Protein AF-A0A1G2Z1F0-F1 (afdb_monomer)

Solvent-accessible surface area (backbone atoms only — not comparable to full-atom values): 4113 Å² total; per-residue (Å²): 135,86,72,69,61,72,70,57,54,69,59,42,51,61,52,47,51,51,51,36,51,53,31,32,75,75,64,32,74,86,31,66,75,27,48,51,47,51,52,54,54,30,52,51,26,48,65,65,72,35,52,70,57,20,52,51,55,60,68,70,43,88,68,72,92,77,85,85,129

Secondary structure (DSSP, 8-state):
-----HHHHHHHHHHHHHHHHHHHHHH-TT-HHHHHHHHHHHHHHHHTT-HHHHHHHHHHS---S----

Structure (mmCIF, N/CA/C/O backbone):
data_AF-A0A1G2Z1F0-F1
#
_entry.id   AF-A0A1G2Z1F0-F1
#
loop_
_atom_site.group_PDB
_atom_site.id
_atom_site.type_symbol
_atom_site.label_atom_id
_atom_site.label_alt_id
_atom_site.label_comp_id
_atom_site.label_asym_id
_atom_site.label_entity_id
_atom_site.label_seq_id
_atom_site.pdbx_PDB_ins_code
_atom_site.Cartn_x
_atom_site.Cartn_y
_atom_site.Cartn_z
_atom_site.occupancy
_atom_site.B_iso_or_equiv
_atom_site.auth_seq_id
_atom_site.auth_comp_id
_atom_site.auth_asym_id
_atom_site.auth_atom_id
_atom_site.pdbx_PDB_model_num
ATOM 1 N N . MET A 1 1 ? 10.135 -19.118 -11.801 1.00 41.88 1 MET A N 1
ATOM 2 C CA . MET A 1 1 ? 10.543 -17.744 -11.433 1.00 41.88 1 MET A CA 1
ATOM 3 C C . MET A 1 1 ? 9.959 -16.785 -12.464 1.00 41.88 1 MET A C 1
ATOM 5 O O . MET A 1 1 ? 10.595 -16.513 -13.472 1.00 41.88 1 MET A O 1
ATOM 9 N N . GLN A 1 2 ? 8.710 -16.351 -12.278 1.00 51.25 2 GLN A N 1
ATOM 10 C CA . GLN A 1 2 ? 8.076 -15.378 -13.171 1.00 51.25 2 GLN A CA 1
ATOM 11 C C . GLN A 1 2 ? 8.610 -13.994 -12.777 1.00 51.25 2 GLN A C 1
ATOM 13 O O . GLN A 1 2 ? 8.105 -13.384 -11.841 1.00 51.25 2 GLN A O 1
ATOM 18 N N . ARG A 1 3 ? 9.700 -13.539 -13.407 1.00 52.94 3 ARG A N 1
ATOM 19 C CA . ARG A 1 3 ? 10.222 -12.180 -13.207 1.00 52.94 3 ARG A CA 1
ATOM 20 C C . ARG A 1 3 ? 9.223 -11.217 -13.845 1.00 52.94 3 ARG A C 1
ATOM 22 O O . ARG A 1 3 ? 9.027 -11.251 -15.058 1.00 52.94 3 ARG A O 1
ATOM 29 N N . TRP A 1 4 ? 8.558 -10.408 -13.031 1.00 57.81 4 TRP A N 1
ATOM 30 C CA . TRP A 1 4 ? 7.680 -9.360 -13.536 1.00 57.81 4 TRP A CA 1
ATOM 31 C C . TRP A 1 4 ? 8.559 -8.287 -14.188 1.00 57.81 4 TRP A C 1
ATOM 33 O O . TRP A 1 4 ? 9.590 -7.934 -13.613 1.00 57.81 4 TRP A O 1
ATOM 43 N N . PRO A 1 5 ? 8.212 -7.791 -15.386 1.00 63.50 5 PRO A N 1
ATOM 44 C CA . PRO A 1 5 ? 8.979 -6.728 -16.015 1.00 63.50 5 PRO A CA 1
ATOM 45 C C . PRO A 1 5 ? 8.863 -5.464 -15.161 1.00 63.50 5 PRO A C 1
ATOM 47 O O . PRO A 1 5 ? 7.762 -5.067 -14.778 1.00 63.50 5 PRO A O 1
ATOM 50 N N . ASP A 1 6 ? 10.000 -4.830 -14.886 1.00 65.69 6 ASP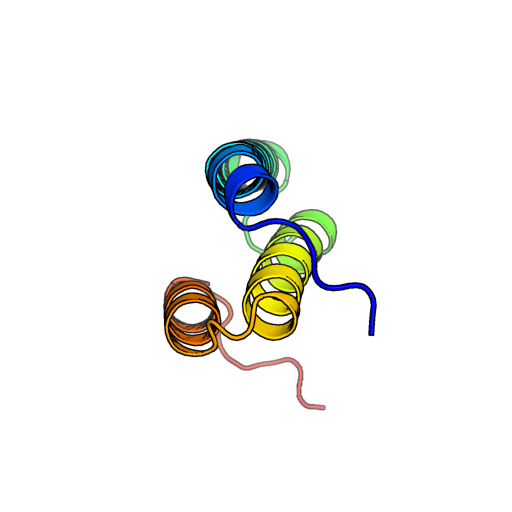 A N 1
ATOM 51 C CA . ASP A 1 6 ? 10.173 -3.678 -13.993 1.00 65.69 6 ASP A CA 1
ATOM 52 C C . ASP A 1 6 ? 9.128 -2.564 -14.198 1.00 65.69 6 ASP A C 1
ATOM 54 O O . ASP A 1 6 ? 8.692 -1.912 -13.247 1.00 65.69 6 ASP A O 1
ATOM 58 N N . GLY A 1 7 ? 8.661 -2.381 -15.437 1.00 69.75 7 GLY A N 1
ATOM 59 C CA . GLY A 1 7 ? 7.639 -1.394 -15.792 1.00 69.75 7 GLY A CA 1
ATOM 60 C C . GLY A 1 7 ? 6.259 -1.636 -15.168 1.00 69.75 7 GLY A C 1
ATOM 61 O O . GLY A 1 7 ? 5.549 -0.675 -14.883 1.00 69.75 7 GLY A O 1
ATOM 62 N N . GLN A 1 8 ? 5.875 -2.888 -14.897 1.00 67.44 8 GLN A N 1
ATOM 63 C CA . GLN A 1 8 ? 4.585 -3.194 -14.265 1.00 67.44 8 GLN A CA 1
ATOM 64 C C . GLN A 1 8 ? 4.569 -2.734 -12.807 1.00 67.44 8 GLN A C 1
ATOM 66 O O . GLN A 1 8 ? 3.568 -2.207 -12.339 1.00 67.44 8 GLN A O 1
ATOM 71 N N . ILE A 1 9 ? 5.692 -2.844 -12.096 1.00 69.25 9 ILE A N 1
ATOM 72 C CA . ILE A 1 9 ? 5.760 -2.483 -10.676 1.00 69.25 9 ILE A CA 1
ATOM 73 C C . ILE A 1 9 ? 5.684 -0.969 -10.480 1.00 69.25 9 ILE A C 1
ATOM 75 O O . ILE A 1 9 ? 5.016 -0.499 -9.562 1.00 69.25 9 ILE A O 1
ATOM 79 N N . VAL A 1 10 ? 6.289 -0.195 -11.387 1.00 74.62 10 VAL A N 1
ATOM 80 C CA . VAL A 1 10 ? 6.164 1.273 -11.403 1.00 74.62 10 VAL A CA 1
ATOM 81 C C . VAL A 1 10 ? 4.705 1.701 -11.581 1.00 74.62 10 VAL A C 1
ATOM 83 O O . VAL A 1 10 ? 4.278 2.684 -10.980 1.00 74.62 10 VAL A O 1
ATOM 86 N N . TYR A 1 11 ? 3.925 0.946 -12.358 1.00 77.44 11 TYR A N 1
ATOM 87 C CA . TYR A 1 11 ? 2.500 1.211 -12.553 1.00 77.44 11 TYR A CA 1
ATOM 88 C C . TYR A 1 11 ? 1.628 0.695 -11.395 1.00 77.4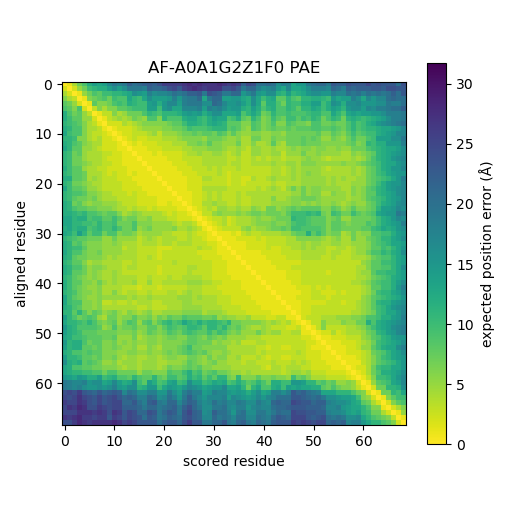4 11 TYR A C 1
ATOM 90 O O . TYR A 1 11 ? 0.637 1.324 -11.022 1.00 77.44 11 TYR A O 1
ATOM 98 N N . LEU A 1 12 ? 2.012 -0.425 -10.781 1.00 79.69 12 LEU A N 1
ATOM 99 C CA . LEU A 1 12 ? 1.299 -1.031 -9.658 1.00 79.69 12 LEU A CA 1
ATOM 100 C C . LEU A 1 12 ? 1.510 -0.262 -8.351 1.00 79.69 12 LEU A C 1
ATOM 102 O O . LEU A 1 12 ? 0.567 -0.129 -7.578 1.00 79.69 12 LEU A O 1
ATOM 106 N N . GLN A 1 13 ? 2.699 0.296 -8.109 1.00 77.88 13 GLN A N 1
ATOM 107 C CA . GLN A 1 13 ? 3.008 1.070 -6.903 1.00 77.88 13 GLN A CA 1
ATOM 108 C C . GLN A 1 13 ? 1.947 2.151 -6.598 1.00 77.88 13 GLN A C 1
ATOM 110 O O . GLN A 1 13 ? 1.346 2.096 -5.524 1.00 77.88 13 GLN A O 1
ATOM 115 N N . PRO A 1 14 ? 1.637 3.103 -7.499 1.00 84.12 14 PRO A N 1
ATOM 116 C CA . PRO A 1 14 ? 0.615 4.114 -7.231 1.00 84.12 14 PRO A CA 1
ATOM 117 C C . PRO A 1 14 ? -0.800 3.525 -7.131 1.00 84.12 14 PRO A C 1
ATOM 119 O O . PRO A 1 14 ? -1.639 4.086 -6.426 1.00 84.12 14 PRO A O 1
ATOM 122 N N . LEU A 1 15 ? -1.080 2.402 -7.803 1.00 85.19 15 LEU A N 1
ATOM 123 C CA . LEU A 1 15 ? -2.372 1.719 -7.722 1.00 85.19 15 LEU A CA 1
ATOM 124 C C . LEU A 1 15 ? -2.596 1.126 -6.323 1.00 85.19 15 LEU A C 1
ATOM 126 O O . LEU A 1 15 ? -3.646 1.350 -5.721 1.00 85.19 15 LEU A O 1
ATOM 130 N N . PHE A 1 16 ? -1.592 0.431 -5.782 1.00 82.69 16 PHE A N 1
ATOM 131 C CA . PHE A 1 16 ? -1.627 -0.120 -4.429 1.00 82.69 16 PHE A CA 1
ATOM 132 C C . PHE A 1 16 ? -1.706 0.979 -3.374 1.00 82.69 16 PHE A C 1
ATOM 134 O O . PHE A 1 16 ? -2.521 0.868 -2.463 1.00 82.69 16 PHE A O 1
ATOM 141 N N . VAL A 1 17 ? -0.947 2.068 -3.526 1.00 84.06 17 VAL A N 1
ATOM 142 C CA . VAL A 1 17 ? -1.001 3.213 -2.600 1.00 84.06 17 VAL A CA 1
ATOM 143 C C . VAL A 1 17 ? -2.393 3.837 -2.565 1.00 84.06 17 VAL A C 1
ATOM 145 O O . VAL A 1 17 ? -2.962 3.987 -1.487 1.00 84.06 17 VAL A O 1
ATOM 148 N N . LYS A 1 18 ? -3.001 4.103 -3.727 1.00 87.75 18 LYS A N 1
ATOM 149 C CA . LYS A 1 18 ? -4.379 4.617 -3.791 1.00 87.75 18 LYS A CA 1
ATOM 150 C C . LYS A 1 18 ? -5.388 3.647 -3.181 1.00 87.75 18 LYS A C 1
ATOM 152 O O . LYS A 1 18 ? -6.316 4.073 -2.497 1.00 87.75 18 LYS A O 1
ATOM 157 N N . ALA A 1 19 ? -5.221 2.347 -3.417 1.00 86.06 19 ALA A N 1
ATOM 158 C CA . ALA A 1 19 ? -6.108 1.333 -2.862 1.00 86.06 19 ALA A CA 1
ATOM 159 C C . ALA A 1 19 ? -5.975 1.230 -1.335 1.00 86.06 19 ALA A C 1
ATOM 161 O O . ALA A 1 19 ? -6.976 1.056 -0.642 1.00 86.06 19 ALA A O 1
ATOM 162 N N . ILE A 1 20 ? -4.757 1.358 -0.813 1.00 84.06 20 ILE A N 1
ATOM 163 C CA . ILE A 1 20 ? -4.461 1.430 0.617 1.00 84.06 20 ILE A CA 1
ATOM 164 C C . ILE A 1 20 ? -5.074 2.690 1.225 1.00 84.06 20 ILE A C 1
ATOM 166 O O . ILE A 1 20 ? -5.755 2.591 2.237 1.00 84.06 20 ILE A O 1
ATOM 170 N N . GLU A 1 21 ? -4.884 3.863 0.619 1.00 85.62 21 GLU A N 1
ATOM 171 C CA . GLU A 1 21 ? -5.455 5.115 1.123 1.00 85.62 21 GLU A CA 1
ATOM 172 C C . GLU A 1 21 ? -6.983 5.086 1.113 1.00 85.62 21 GLU A C 1
ATOM 174 O O . GLU A 1 21 ? -7.606 5.432 2.114 1.00 85.62 21 GLU A O 1
ATOM 179 N N . GLY A 1 22 ? -7.593 4.601 0.029 1.00 87.56 22 GLY A N 1
ATOM 180 C CA . GLY A 1 22 ? -9.043 4.444 -0.061 1.00 87.56 22 GLY A CA 1
ATOM 181 C C . GLY A 1 22 ? -9.593 3.474 0.987 1.00 87.56 22 GLY A C 1
ATOM 182 O O . GLY A 1 22 ? -10.615 3.759 1.613 1.00 87.56 22 GLY A O 1
ATOM 183 N N . ARG A 1 23 ? -8.898 2.354 1.227 1.00 84.38 23 ARG A N 1
ATOM 184 C CA . ARG A 1 23 ? -9.266 1.388 2.273 1.00 84.38 23 ARG A CA 1
ATOM 185 C C . ARG A 1 23 ? -9.037 1.944 3.672 1.00 84.38 23 ARG A C 1
ATOM 187 O O . ARG A 1 23 ? -9.922 1.815 4.505 1.00 84.38 23 ARG A O 1
ATOM 194 N N . ARG A 1 24 ? -7.938 2.657 3.911 1.00 82.75 24 ARG A N 1
ATOM 195 C CA . ARG A 1 24 ? -7.664 3.343 5.179 1.00 82.75 24 ARG A CA 1
ATOM 196 C C . ARG A 1 24 ? -8.744 4.374 5.505 1.00 82.75 24 ARG A C 1
ATOM 198 O O . ARG A 1 24 ? -9.188 4.422 6.643 1.00 82.75 24 ARG A O 1
ATOM 205 N N . LEU A 1 25 ? -9.185 5.162 4.524 1.00 85.19 25 LEU A N 1
ATOM 206 C CA . LEU A 1 25 ? -10.221 6.183 4.715 1.00 85.19 25 LEU A CA 1
ATOM 207 C C . LEU A 1 25 ? -11.618 5.586 4.935 1.00 85.19 25 LEU A C 1
ATOM 209 O O . LEU A 1 25 ? -12.384 6.127 5.724 1.00 85.19 25 LEU A O 1
ATOM 213 N N . LYS A 1 26 ? -11.967 4.492 4.243 1.00 86.12 26 LYS A N 1
ATOM 214 C CA . LYS A 1 26 ? -13.296 3.863 4.362 1.00 86.12 26 LYS A CA 1
ATOM 215 C C . LYS A 1 26 ? -13.422 2.858 5.505 1.00 86.12 26 LYS A C 1
ATOM 217 O O . LYS A 1 26 ? -14.485 2.764 6.102 1.00 86.12 26 LYS A O 1
ATOM 222 N N . LEU A 1 27 ? -12.385 2.059 5.738 1.00 80.81 27 LEU A N 1
ATOM 223 C CA . LEU A 1 27 ? -12.410 0.887 6.620 1.00 80.81 27 LEU A CA 1
ATOM 224 C C . LEU A 1 27 ? -11.521 1.060 7.860 1.00 80.81 27 LEU A C 1
ATOM 226 O O . LEU A 1 27 ? -11.663 0.307 8.817 1.00 80.81 27 LEU A O 1
ATOM 230 N N . GLY A 1 28 ? -10.606 2.032 7.850 1.00 80.19 28 GLY A N 1
ATOM 231 C CA . GLY A 1 28 ? -9.604 2.217 8.896 1.00 80.19 28 GLY A CA 1
ATOM 232 C C . GLY A 1 28 ? -8.305 1.444 8.644 1.00 80.19 28 GLY A C 1
ATOM 233 O O . GLY A 1 28 ? -8.197 0.592 7.754 1.00 80.19 28 GLY A O 1
ATOM 234 N N . GLN A 1 29 ? -7.281 1.775 9.433 1.00 74.88 29 GLN A N 1
ATOM 235 C CA . GLN A 1 29 ? -5.942 1.180 9.335 1.00 74.88 29 GLN A CA 1
ATOM 236 C C . GLN A 1 29 ? -5.873 -0.264 9.857 1.00 74.88 29 GLN A C 1
ATOM 238 O O . GLN A 1 29 ? -5.076 -1.047 9.356 1.00 74.88 29 GLN A O 1
ATOM 243 N N . THR A 1 30 ? -6.743 -0.624 10.801 1.00 76.00 30 THR A N 1
ATOM 244 C CA . THR A 1 30 ? -6.783 -1.945 11.456 1.00 76.00 30 THR A CA 1
ATOM 245 C C . THR A 1 30 ? -7.595 -2.977 10.666 1.00 76.00 30 THR A C 1
ATOM 247 O O . THR A 1 30 ? -7.664 -4.144 11.036 1.00 76.00 30 THR A O 1
ATOM 250 N N . HIS A 1 31 ? -8.247 -2.573 9.571 1.00 79.62 31 HIS A N 1
ATOM 251 C CA . HIS A 1 31 ? -9.082 -3.492 8.808 1.00 79.62 31 HIS A CA 1
ATOM 252 C C . HIS A 1 31 ? -8.215 -4.528 8.063 1.00 79.62 31 HIS A C 1
ATOM 254 O O . HIS A 1 31 ? -7.283 -4.126 7.359 1.00 79.62 31 HIS A O 1
ATOM 260 N N . PRO A 1 32 ? -8.555 -5.834 8.093 1.00 81.19 32 PRO A N 1
ATOM 261 C CA . PRO A 1 32 ? -7.771 -6.889 7.438 1.00 81.19 32 PRO A CA 1
ATOM 262 C C . PRO A 1 32 ? -7.537 -6.623 5.944 1.00 81.19 32 PRO A C 1
ATOM 264 O O . PRO A 1 32 ? -6.409 -6.700 5.481 1.00 81.19 32 PRO A O 1
ATOM 267 N N . ASN A 1 33 ? -8.560 -6.178 5.201 1.00 80.25 33 ASN A N 1
ATOM 268 C CA . ASN A 1 33 ? -8.402 -5.746 3.799 1.00 80.25 33 ASN A CA 1
ATOM 269 C C . ASN A 1 33 ? -7.358 -4.636 3.580 1.00 80.25 33 ASN A C 1
ATOM 271 O O . ASN A 1 33 ? -6.739 -4.579 2.515 1.00 80.25 33 ASN A O 1
ATOM 275 N N . THR A 1 34 ? -7.196 -3.712 4.533 1.00 83.31 34 THR A N 1
ATOM 276 C CA . THR A 1 34 ? -6.160 -2.677 4.448 1.00 83.31 34 THR A CA 1
ATOM 277 C C . THR A 1 34 ? -4.800 -3.342 4.617 1.00 83.31 34 THR A C 1
ATOM 279 O O . THR A 1 34 ? -3.977 -3.221 3.717 1.00 83.31 34 THR A O 1
ATOM 282 N N . ILE A 1 35 ? -4.604 -4.114 5.690 1.00 82.38 35 ILE A N 1
ATOM 283 C CA . ILE A 1 35 ? -3.350 -4.821 6.013 1.00 82.38 35 ILE A CA 1
ATOM 284 C C . ILE A 1 35 ? -2.916 -5.753 4.871 1.00 82.38 35 ILE A C 1
ATOM 286 O O . ILE A 1 35 ? -1.781 -5.678 4.405 1.00 82.38 35 ILE A O 1
ATOM 290 N N . GLU A 1 36 ? -3.838 -6.551 4.331 1.00 83.62 36 GLU A N 1
ATOM 291 C CA . GLU A 1 36 ? -3.578 -7.463 3.211 1.00 83.62 36 GLU A CA 1
ATOM 292 C C . GLU A 1 36 ? -3.084 -6.715 1.963 1.00 83.62 36 GLU A C 1
ATOM 294 O O . GLU A 1 36 ? -2.190 -7.172 1.253 1.00 83.62 36 GLU A O 1
ATOM 299 N N . SER A 1 37 ? -3.601 -5.509 1.717 1.00 82.19 37 SER A N 1
ATOM 300 C CA . SER A 1 37 ? -3.154 -4.680 0.592 1.00 82.19 37 SER A CA 1
ATOM 301 C C . SER A 1 37 ? -1.710 -4.224 0.733 1.00 82.19 37 SER A C 1
ATOM 303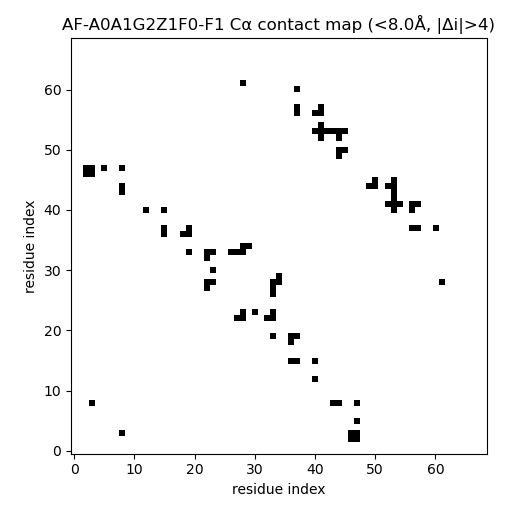 O O . SER A 1 37 ? -1.007 -4.112 -0.271 1.00 82.19 37 SER A O 1
ATOM 305 N N . TRP A 1 38 ? -1.267 -3.964 1.962 1.00 84.06 38 TRP A N 1
ATOM 306 C CA . TRP A 1 38 ? 0.128 -3.645 2.230 1.00 84.06 38 TRP A CA 1
ATOM 307 C C . TRP A 1 38 ? 1.019 -4.880 2.125 1.00 84.06 38 TRP A C 1
ATOM 309 O O . TRP A 1 38 ? 2.077 -4.793 1.509 1.00 84.06 38 TRP A O 1
ATOM 319 N N . HIS A 1 39 ? 0.587 -6.035 2.641 1.00 84.12 39 HIS A N 1
ATOM 320 C CA . HIS A 1 39 ? 1.329 -7.292 2.486 1.00 84.12 39 HIS A CA 1
ATOM 321 C C . HIS A 1 39 ? 1.516 -7.664 1.011 1.00 84.12 39 HIS A C 1
ATOM 323 O O . HIS A 1 39 ? 2.623 -8.003 0.599 1.00 84.12 39 HIS A O 1
ATOM 329 N N . ASN A 1 40 ? 0.478 -7.497 0.190 1.00 83.38 40 ASN A N 1
ATOM 330 C CA . ASN A 1 40 ? 0.564 -7.714 -1.254 1.00 83.38 40 ASN A CA 1
ATOM 331 C C . ASN A 1 40 ? 1.563 -6.762 -1.932 1.00 83.38 40 ASN A C 1
ATOM 333 O O . ASN A 1 40 ? 2.277 -7.170 -2.846 1.00 83.38 40 ASN A O 1
ATOM 337 N N . LEU A 1 41 ? 1.655 -5.509 -1.474 1.00 83.62 41 LEU A N 1
ATOM 338 C CA . LEU A 1 41 ? 2.631 -4.544 -1.981 1.00 83.62 41 LEU A CA 1
ATOM 339 C C . LEU A 1 41 ? 4.070 -4.924 -1.589 1.00 83.62 41 LEU A C 1
ATOM 341 O O . LEU A 1 41 ? 4.973 -4.834 -2.417 1.00 83.62 41 LEU A O 1
ATOM 345 N N . ILE A 1 42 ? 4.286 -5.373 -0.352 1.00 84.88 42 ILE A N 1
ATOM 346 C CA . ILE A 1 42 ? 5.592 -5.825 0.155 1.00 84.88 42 ILE A CA 1
ATOM 347 C C . ILE A 1 42 ? 6.054 -7.074 -0.607 1.00 84.88 42 ILE A C 1
ATOM 349 O O . ILE A 1 42 ? 7.151 -7.071 -1.167 1.00 84.88 42 ILE A O 1
ATOM 353 N N . ALA A 1 43 ? 5.189 -8.084 -0.734 1.00 82.75 43 ALA A N 1
ATOM 354 C CA . ALA A 1 43 ? 5.479 -9.315 -1.468 1.00 82.75 43 ALA A CA 1
ATOM 355 C C .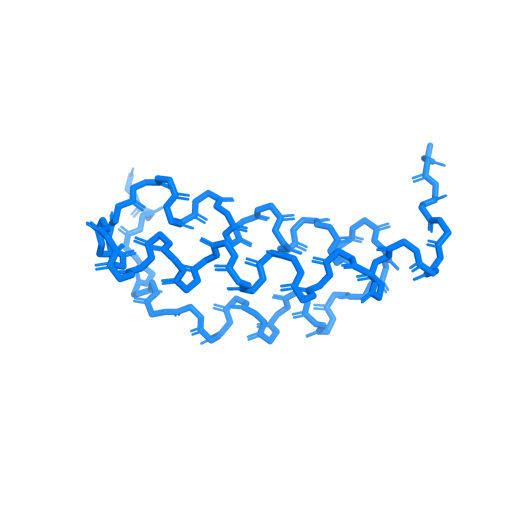 ALA A 1 43 ? 5.801 -9.049 -2.950 1.00 82.75 43 ALA A C 1
ATOM 357 O O . ALA A 1 43 ? 6.668 -9.696 -3.540 1.00 82.75 43 ALA A O 1
ATOM 358 N N . LEU A 1 44 ? 5.145 -8.052 -3.554 1.00 81.50 44 LEU A N 1
ATOM 359 C CA . LEU A 1 44 ? 5.441 -7.610 -4.913 1.00 81.50 44 LEU A CA 1
ATOM 360 C C . LEU A 1 44 ? 6.870 -7.047 -5.036 1.00 81.50 44 LEU A C 1
ATOM 362 O O . LEU A 1 44 ? 7.564 -7.345 -6.010 1.00 81.50 44 LEU A O 1
ATOM 366 N 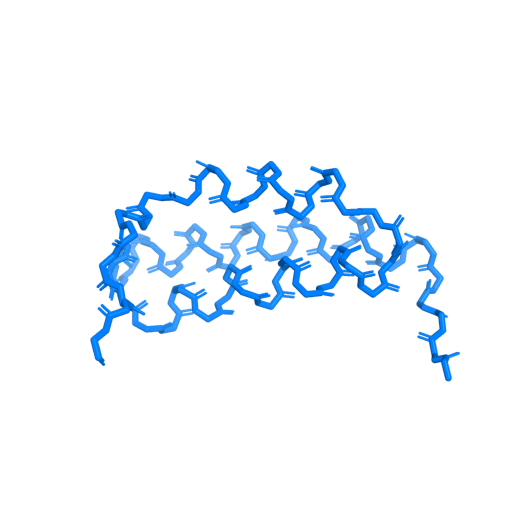N . TYR A 1 45 ? 7.336 -6.268 -4.056 1.00 81.88 45 TYR A N 1
ATOM 367 C CA . TYR A 1 45 ? 8.712 -5.760 -4.027 1.00 81.88 45 TYR A CA 1
ATOM 368 C C . TYR A 1 45 ? 9.751 -6.861 -3.796 1.00 81.88 45 TYR A C 1
ATOM 370 O O . TYR A 1 45 ? 10.812 -6.835 -4.426 1.00 81.88 45 TYR A O 1
ATOM 378 N N . GLU A 1 46 ? 9.448 -7.846 -2.950 1.00 81.81 46 GLU A N 1
ATOM 379 C CA . GLU A 1 46 ? 10.309 -9.016 -2.741 1.00 81.81 46 GLU A CA 1
ATOM 380 C C . GLU A 1 46 ? 10.439 -9.850 -4.023 1.00 81.81 46 GLU A C 1
ATOM 382 O O . GLU A 1 46 ? 11.550 -10.185 -4.440 1.00 81.81 46 GLU A O 1
ATOM 387 N N . ALA A 1 47 ? 9.324 -10.092 -4.721 1.00 81.44 47 ALA A N 1
ATOM 388 C CA . ALA A 1 47 ? 9.311 -10.772 -6.017 1.00 81.44 47 ALA A CA 1
ATOM 389 C C . ALA A 1 47 ? 10.057 -9.987 -7.112 1.00 81.44 47 ALA A C 1
ATOM 391 O O . ALA A 1 47 ? 10.603 -10.578 -8.048 1.00 81.44 47 ALA A O 1
ATOM 392 N N . TRP A 1 48 ? 10.115 -8.660 -6.986 1.00 75.62 48 TRP A N 1
ATOM 393 C CA . TRP A 1 48 ? 10.869 -7.776 -7.874 1.00 75.62 48 TRP A CA 1
ATOM 394 C C . TRP A 1 48 ? 12.365 -7.679 -7.524 1.00 75.62 48 TRP A C 1
ATOM 396 O O . TRP A 1 48 ? 13.113 -6.979 -8.201 1.00 75.62 48 TRP A O 1
ATOM 406 N N . ASN A 1 49 ? 12.832 -8.398 -6.496 1.00 80.81 49 ASN A N 1
ATOM 407 C CA . ASN A 1 49 ? 14.216 -8.338 -6.019 1.00 80.81 49 ASN A CA 1
ATOM 408 C C . ASN A 1 49 ? 14.609 -6.947 -5.477 1.00 80.81 49 ASN A C 1
ATOM 410 O O . ASN A 1 49 ? 15.780 -6.577 -5.483 1.00 80.81 49 ASN A O 1
ATOM 414 N N . LYS A 1 50 ? 13.626 -6.185 -4.974 1.00 80.56 50 LYS A N 1
ATOM 415 C CA . LYS A 1 50 ? 13.813 -4.892 -4.296 1.00 80.56 50 LYS A CA 1
ATOM 416 C C . LYS A 1 50 ? 13.399 -4.971 -2.822 1.00 80.56 50 LYS A C 1
ATOM 418 O O . LYS A 1 50 ? 12.436 -4.307 -2.423 1.00 80.56 50 LYS A O 1
ATOM 423 N N . PRO A 1 51 ? 14.121 -5.748 -1.995 1.00 77.44 51 PRO A N 1
ATOM 424 C CA . PRO A 1 51 ? 13.796 -5.896 -0.579 1.00 77.44 51 PRO A CA 1
ATOM 425 C C . PRO A 1 51 ? 13.871 -4.560 0.172 1.00 77.44 51 PRO A C 1
ATOM 427 O O . PRO A 1 51 ? 13.092 -4.345 1.089 1.00 77.44 51 PRO A O 1
ATOM 430 N N . GLU A 1 52 ? 14.719 -3.625 -0.272 1.00 81.19 52 GLU A N 1
ATOM 431 C CA . GLU A 1 52 ? 14.840 -2.269 0.287 1.00 81.19 52 GLU A CA 1
ATOM 432 C C . GLU A 1 52 ? 13.496 -1.518 0.332 1.00 81.19 52 GLU A C 1
ATOM 434 O O . GLU A 1 52 ? 13.112 -0.951 1.358 1.00 81.19 52 GLU A O 1
ATOM 439 N N . LYS A 1 53 ? 12.721 -1.577 -0.759 1.00 80.81 53 LYS A N 1
ATOM 440 C CA . LYS A 1 53 ? 11.405 -0.938 -0.825 1.00 80.81 53 LYS A CA 1
ATOM 441 C C . LYS A 1 53 ? 10.396 -1.713 0.004 1.00 80.81 53 LYS A C 1
ATOM 443 O O . LYS A 1 53 ? 9.605 -1.097 0.707 1.00 80.81 53 LYS A O 1
ATOM 448 N N . ALA A 1 54 ? 10.441 -3.043 -0.039 1.00 82.44 54 ALA A N 1
ATOM 449 C CA . ALA A 1 54 ? 9.599 -3.888 0.802 1.00 82.44 54 ALA A CA 1
ATOM 450 C C . ALA A 1 54 ? 9.757 -3.521 2.291 1.00 82.44 54 ALA A C 1
ATOM 452 O O . ALA A 1 54 ? 8.761 -3.301 2.979 1.00 82.44 54 ALA A O 1
ATOM 453 N N . THR A 1 55 ? 10.997 -3.350 2.763 1.00 82.12 55 THR A N 1
ATOM 454 C CA . THR A 1 55 ? 11.297 -2.935 4.141 1.00 82.12 55 THR A CA 1
ATOM 455 C C . THR A 1 55 ? 10.841 -1.513 4.452 1.00 82.12 55 THR A C 1
ATOM 457 O O . THR A 1 55 ? 10.312 -1.279 5.534 1.00 82.12 55 THR A O 1
ATOM 460 N N . GLU A 1 56 ? 10.964 -0.573 3.510 1.00 83.12 56 GLU A N 1
ATOM 461 C CA . GLU A 1 56 ? 10.450 0.793 3.679 1.00 83.12 56 GLU A CA 1
ATOM 462 C C . GLU A 1 56 ? 8.921 0.806 3.837 1.00 83.12 56 GLU A C 1
ATOM 464 O O . GLU A 1 56 ? 8.389 1.444 4.746 1.00 83.12 56 GLU A O 1
ATOM 469 N N . TRP A 1 57 ? 8.200 0.054 2.998 1.00 79.31 57 TRP A N 1
ATOM 470 C CA . TRP A 1 57 ? 6.743 -0.077 3.100 1.00 79.31 57 TRP A CA 1
ATOM 471 C C . TRP A 1 57 ? 6.317 -0.800 4.379 1.00 79.31 57 TRP A C 1
ATOM 473 O O . TRP A 1 57 ? 5.331 -0.397 4.995 1.00 79.31 57 TRP A O 1
ATOM 483 N N . ARG A 1 58 ? 7.086 -1.803 4.815 1.00 77.81 58 ARG A 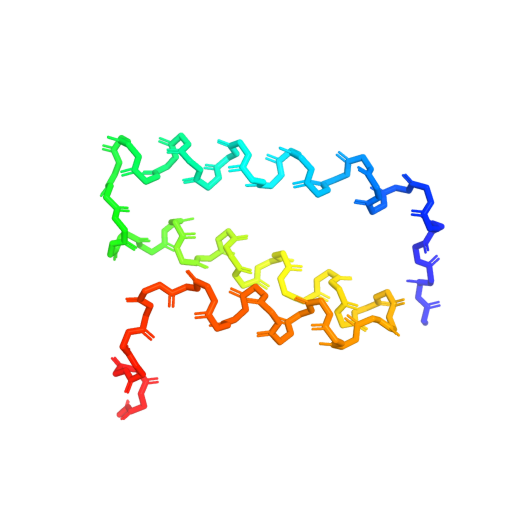N 1
ATOM 484 C CA . ARG A 1 58 ? 6.881 -2.493 6.093 1.00 77.81 58 ARG A CA 1
ATOM 485 C C . ARG A 1 58 ? 7.113 -1.578 7.299 1.00 77.81 58 ARG A C 1
ATOM 487 O O . ARG A 1 58 ? 6.389 -1.696 8.273 1.00 77.81 58 ARG A O 1
ATOM 494 N N . ALA A 1 59 ? 8.063 -0.648 7.233 1.00 80.50 59 ALA A N 1
ATOM 495 C CA . ALA A 1 59 ? 8.305 0.326 8.301 1.00 80.50 59 ALA A CA 1
ATOM 496 C C . ALA A 1 59 ? 7.270 1.467 8.319 1.00 80.50 59 ALA A C 1
ATOM 498 O O . ALA A 1 59 ? 6.991 2.051 9.361 1.00 80.50 59 ALA A O 1
ATOM 499 N N . LYS A 1 60 ? 6.703 1.808 7.156 1.00 72.25 60 LYS A N 1
ATOM 500 C CA . LYS A 1 60 ? 5.692 2.869 7.007 1.00 72.25 60 LYS A CA 1
ATOM 501 C C . LYS A 1 60 ? 4.283 2.423 7.403 1.00 72.25 60 LYS A C 1
ATOM 503 O O . LYS A 1 60 ? 3.386 3.253 7.563 1.00 72.25 60 LYS A O 1
ATOM 508 N N . LEU A 1 61 ? 4.085 1.119 7.525 1.00 66.44 61 LEU A N 1
ATOM 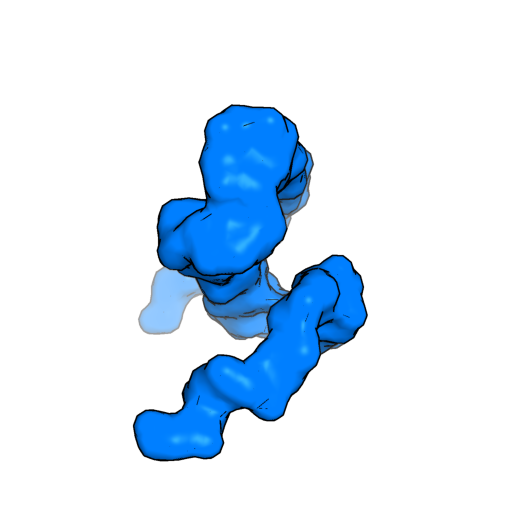509 C CA . LEU A 1 61 ? 2.894 0.526 8.093 1.00 66.44 61 LEU A CA 1
ATOM 510 C C . LEU A 1 61 ? 2.794 0.873 9.588 1.00 66.44 61 LEU A C 1
ATOM 512 O O . LEU A 1 61 ? 3.701 0.534 10.338 1.00 66.44 61 LEU A O 1
ATOM 516 N N . PRO A 1 62 ? 1.680 1.449 10.066 1.00 60.53 62 PRO A N 1
ATOM 517 C CA . PRO A 1 62 ? 1.427 1.604 11.497 1.00 60.53 62 PRO A CA 1
ATOM 518 C C . PRO A 1 62 ? 1.004 0.277 12.157 1.00 60.53 62 PRO A C 1
ATOM 520 O O . PRO A 1 62 ? 0.247 0.307 13.123 1.00 60.53 62 PRO A O 1
ATOM 523 N N . VAL A 1 63 ? 1.416 -0.885 11.625 1.00 55.56 63 VAL A N 1
ATOM 524 C CA . VAL A 1 63 ? 1.217 -2.144 12.352 1.00 55.56 63 VAL A CA 1
ATOM 525 C C . VAL A 1 63 ? 2.300 -2.156 13.418 1.00 55.56 63 VAL A C 1
ATOM 527 O O . VAL A 1 63 ? 3.446 -2.510 13.153 1.00 55.56 63 VAL A O 1
ATOM 530 N N . GLU A 1 64 ? 1.942 -1.693 14.615 1.00 43.75 64 GLU A N 1
ATOM 531 C CA . GLU A 1 64 ? 2.559 -2.231 15.820 1.00 43.75 64 GLU A CA 1
ATOM 532 C C . GLU A 1 64 ? 2.588 -3.747 15.640 1.00 43.75 64 GLU A C 1
ATOM 534 O O . GLU A 1 64 ? 1.580 -4.365 15.297 1.00 43.75 64 GLU A O 1
ATOM 539 N N . GLU A 1 65 ? 3.789 -4.292 15.724 1.00 46.00 65 GLU A N 1
ATOM 540 C CA . GLU A 1 65 ? 4.131 -5.696 15.593 1.00 46.00 65 GLU A CA 1
ATOM 541 C C . GLU A 1 65 ? 3.404 -6.492 16.697 1.00 4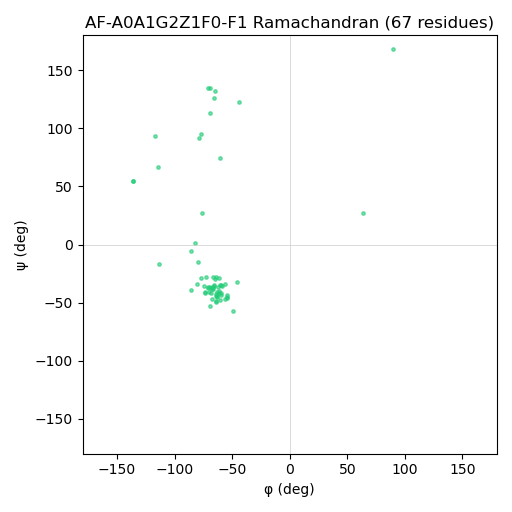6.00 65 GLU A C 1
ATOM 543 O O . GLU A 1 65 ? 3.993 -6.861 17.697 1.00 46.00 65 GLU A O 1
ATOM 548 N N . ASP A 1 66 ? 2.092 -6.690 16.554 1.00 38.28 66 ASP A N 1
ATOM 549 C CA . ASP A 1 66 ? 1.241 -7.482 17.450 1.00 38.28 66 ASP A CA 1
ATOM 550 C C . ASP A 1 66 ? 0.309 -8.361 16.605 1.00 38.28 66 ASP A C 1
ATOM 552 O O . ASP A 1 66 ? -0.914 -8.328 16.679 1.00 38.28 66 ASP A O 1
ATOM 556 N N . THR A 1 67 ? 0.913 -9.145 15.715 1.00 41.84 67 THR A N 1
ATOM 557 C CA . THR A 1 67 ? 0.349 -10.439 15.315 1.00 41.84 67 THR A CA 1
ATOM 558 C C . THR A 1 67 ? 1.471 -11.471 15.271 1.00 41.84 67 THR A C 1
ATOM 560 O O . THR A 1 67 ? 1.698 -12.117 14.252 1.00 41.84 67 THR A O 1
ATOM 563 N N . GLU A 1 68 ? 2.199 -11.603 16.377 1.00 39.59 68 GLU A N 1
ATOM 564 C CA . GLU A 1 68 ? 2.807 -12.877 16.752 1.00 39.59 68 GLU A CA 1
ATOM 565 C C . GLU A 1 68 ? 2.173 -13.308 18.078 1.00 39.59 68 GLU A C 1
ATOM 567 O O . GLU A 1 68 ? 2.588 -12.896 19.160 1.00 39.59 68 GLU A O 1
ATOM 572 N N . LYS A 1 69 ? 1.109 -14.110 17.987 1.00 33.00 69 LYS A N 1
ATOM 573 C CA . LYS A 1 69 ? 0.718 -15.027 19.054 1.00 33.00 69 LYS A CA 1
ATOM 574 C C . LYS A 1 69 ? 0.126 -16.298 18.466 1.00 33.00 69 LYS A C 1
ATOM 576 O O . LYS A 1 69 ? -0.689 -16.176 17.525 1.00 33.00 69 LYS A O 1
#

Foldseek 3Di:
DPQDPPVVLVVVVVVLVVLLVVCCVPPNLPDPSNVVSLVVNLVVCVSNVNNVVSVVSVVVRPPPPPPDD

Radius of gyration: 12.56 Å; Cα contacts (8 Å, |Δi|>4): 48; chains: 1; bounding box: 28×24×35 Å

Nearest PDB structures (foldseek):
  6ejn-assembly1_B  TM=8.197E-01  e=4.373E-01  Mus musculus
  6ejn-assembly1_A  TM=8.160E-01  e=7.360E-01  Mus musculus
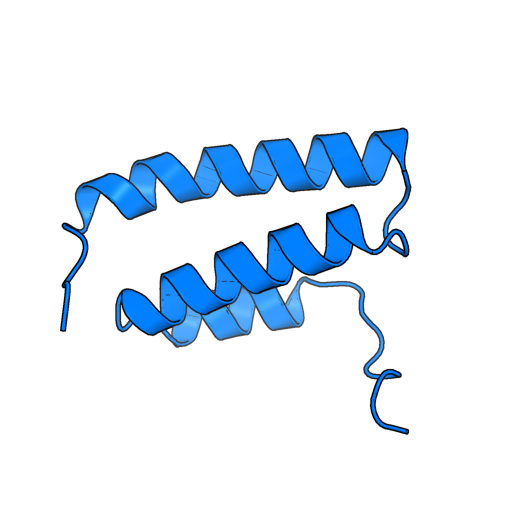  6len-assembly1_A  TM=8.291E-01  e=4.175E+00  Homo sapiens
  5qsu-assembly1_C  TM=6.833E-01  e=7.446E+00  Homo sapiens

Sequence (69 aa):
MQRWPDGQIVYLQPLFVKAIEGRRLKLGQTHPNTIESWHNLIALYEAWNKPEKATEWRAKLPVEEDTEK

pLDDT: mean 74.31, std 13.98, range [33.0, 87.75]

Mean predicted aligned error: 8.04 Å